Protein AF-A0A970WCV3-F1 (afdb_monomer)

Sequence (79 aa):
MFAQDEGFASLGKCLADGDLRNAFDVAHTLKGVAGNLGLTPMFNTISDIVEPLRAGTDKDTAENYKKLLDELEFFKKCI

pLDDT: mean 87.85, std 9.32, range [45.41, 94.31]

Structure (mmCIF, N/CA/C/O backbone):
data_AF-A0A970WCV3-F1
#
_entry.id   AF-A0A970WCV3-F1
#
loop_
_atom_site.group_PDB
_atom_site.id
_atom_site.type_symbol
_atom_site.label_atom_id
_atom_site.label_alt_id
_atom_site.label_comp_id
_atom_site.label_asym_id
_atom_site.label_entity_id
_atom_site.label_seq_id
_atom_site.pdbx_PDB_ins_code
_atom_site.Cartn_x
_atom_site.Cartn_y
_atom_site.Cartn_z
_atom_site.occupancy
_atom_site.B_iso_or_equiv
_atom_site.auth_seq_id
_atom_site.auth_comp_id
_atom_site.auth_asym_id
_atom_site.auth_atom_id
_atom_site.pdbx_PDB_model_num
ATOM 1 N N . MET A 1 1 ? -1.596 -7.933 -17.150 1.00 48.03 1 MET A N 1
ATOM 2 C CA . MET A 1 1 ? -1.571 -6.809 -16.195 1.00 48.03 1 MET A CA 1
ATOM 3 C C . MET A 1 1 ? -2.870 -6.863 -15.397 1.00 48.03 1 MET A C 1
ATOM 5 O O . MET A 1 1 ? -3.844 -6.308 -15.863 1.00 48.03 1 MET A O 1
ATOM 9 N N . PHE A 1 2 ? -2.976 -7.677 -14.340 1.00 45.41 2 PHE A N 1
ATOM 10 C CA . PHE A 1 2 ? -4.274 -7.847 -13.646 1.00 45.41 2 PHE A CA 1
ATOM 11 C C . PHE A 1 2 ? -4.140 -8.122 -12.138 1.00 45.41 2 PHE A C 1
ATOM 13 O O . PHE A 1 2 ? -4.917 -7.589 -11.370 1.00 45.41 2 PHE A O 1
ATOM 20 N N . ALA A 1 3 ? -3.102 -8.828 -11.673 1.00 57.56 3 ALA A N 1
ATOM 21 C CA . ALA A 1 3 ? -2.956 -9.108 -10.235 1.00 57.56 3 ALA A CA 1
ATOM 22 C C . ALA A 1 3 ? -2.264 -7.990 -9.425 1.00 57.56 3 ALA A C 1
ATOM 24 O O . ALA A 1 3 ? -2.567 -7.788 -8.255 1.00 57.56 3 ALA A O 1
ATOM 25 N N . GLN A 1 4 ? -1.314 -7.266 -10.028 1.00 65.75 4 GLN A N 1
ATOM 26 C CA . GLN A 1 4 ? -0.555 -6.224 -9.325 1.00 65.75 4 GLN A CA 1
ATOM 27 C C . GLN A 1 4 ? -1.400 -4.976 -9.080 1.00 65.75 4 GLN A C 1
ATOM 29 O O . GLN A 1 4 ? -1.488 -4.521 -7.946 1.00 65.75 4 GLN A O 1
ATOM 34 N N . ASP A 1 5 ? -2.073 -4.475 -10.120 1.00 72.81 5 ASP A N 1
ATOM 35 C CA . ASP A 1 5 ? -2.932 -3.289 -10.026 1.00 72.81 5 ASP A CA 1
ATOM 36 C C . ASP A 1 5 ? -4.092 -3.479 -9.040 1.00 72.81 5 ASP A C 1
ATOM 38 O O . ASP A 1 5 ? -4.373 -2.583 -8.244 1.00 72.81 5 ASP A O 1
ATOM 42 N N . GLU A 1 6 ? -4.715 -4.661 -9.023 1.00 81.25 6 GLU A N 1
ATOM 43 C CA . GLU A 1 6 ? -5.745 -4.992 -8.032 1.00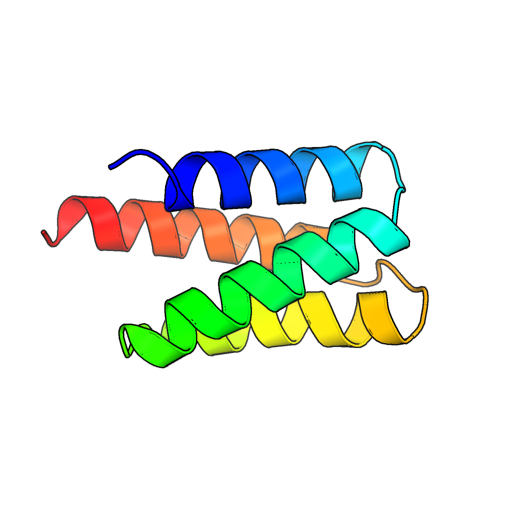 81.25 6 GLU A CA 1
ATOM 44 C C . GLU A 1 6 ? -5.184 -5.029 -6.604 1.00 81.25 6 GLU A C 1
ATOM 46 O O . GLU A 1 6 ? -5.852 -4.579 -5.672 1.00 81.25 6 GLU A O 1
ATOM 51 N N . GLY A 1 7 ? -3.948 -5.505 -6.423 1.00 86.56 7 GLY A N 1
ATOM 52 C CA . GLY A 1 7 ? -3.273 -5.514 -5.126 1.00 86.56 7 GLY A CA 1
ATOM 53 C C . GLY A 1 7 ? -2.998 -4.105 -4.597 1.00 86.56 7 GLY A C 1
ATOM 54 O O . GLY A 1 7 ? -3.312 -3.819 -3.442 1.00 86.56 7 GLY A O 1
ATOM 55 N N . PHE A 1 8 ? -2.477 -3.199 -5.433 1.00 88.25 8 PHE A N 1
ATOM 56 C CA . PHE A 1 8 ? -2.235 -1.807 -5.031 1.00 88.25 8 PHE A CA 1
ATOM 57 C C . PHE A 1 8 ? -3.542 -1.078 -4.696 1.00 88.25 8 PHE A C 1
ATOM 59 O O . PHE A 1 8 ? -3.633 -0.444 -3.647 1.00 88.25 8 PHE A O 1
ATOM 66 N N . ALA A 1 9 ? -4.582 -1.234 -5.522 1.00 89.81 9 ALA A N 1
ATOM 67 C CA . ALA A 1 9 ? -5.895 -0.648 -5.248 1.00 89.81 9 ALA A CA 1
ATOM 68 C C . ALA A 1 9 ? -6.527 -1.203 -3.957 1.00 89.81 9 ALA A C 1
ATOM 70 O O . ALA A 1 9 ? -7.095 -0.445 -3.167 1.00 89.81 9 ALA A O 1
ATOM 71 N N . SER A 1 10 ? -6.392 -2.512 -3.716 1.00 91.25 10 SER A N 1
ATOM 72 C CA . SER A 1 10 ? -6.872 -3.158 -2.488 1.00 91.25 10 SER A CA 1
ATOM 73 C C . SER A 1 10 ? -6.141 -2.639 -1.253 1.00 91.25 10 SER A C 1
ATOM 75 O O . SER A 1 10 ? -6.789 -2.359 -0.248 1.00 91.25 10 SER A O 1
ATOM 77 N N . LEU A 1 11 ? -4.821 -2.430 -1.336 1.00 91.62 11 LEU A N 1
ATOM 78 C CA . LEU A 1 11 ? -4.038 -1.846 -0.247 1.00 91.62 11 LEU A CA 1
ATOM 79 C C . LEU A 1 11 ? -4.555 -0.450 0.119 1.00 91.62 11 LEU A C 1
ATOM 81 O O . LEU A 1 11 ? -4.816 -0.184 1.290 1.00 91.62 11 LEU A O 1
ATOM 85 N N . GLY A 1 12 ? -4.765 0.417 -0.877 1.00 91.06 12 GLY A N 1
ATOM 86 C CA . GLY A 1 12 ? -5.315 1.755 -0.651 1.00 91.06 12 GLY A CA 1
ATOM 87 C C . GLY A 1 12 ? -6.697 1.731 -0.003 1.00 91.06 12 GLY A C 1
ATOM 88 O O . GLY A 1 12 ? -6.975 2.537 0.882 1.00 91.06 12 GLY A O 1
ATOM 89 N N . LYS A 1 13 ? -7.545 0.774 -0.396 1.00 92.75 13 LYS A N 1
ATOM 90 C CA . LYS A 1 13 ? -8.864 0.590 0.211 1.00 92.75 13 LYS A CA 1
ATOM 91 C C . LYS A 1 13 ? -8.765 0.144 1.672 1.00 92.75 13 LYS A C 1
ATOM 93 O O . LYS A 1 13 ? -9.406 0.753 2.518 1.00 92.75 13 LYS A O 1
ATOM 98 N N . CYS A 1 14 ? -7.941 -0.856 1.988 1.00 92.44 14 CYS A N 1
ATOM 99 C CA . CYS A 1 14 ? -7.764 -1.317 3.369 1.00 92.44 14 CYS A CA 1
ATOM 100 C C . CYS A 1 14 ? -7.203 -0.215 4.279 1.00 92.44 14 CYS A C 1
ATOM 102 O O . CYS A 1 14 ? -7.658 -0.076 5.411 1.00 92.44 14 CYS A O 1
ATOM 104 N N . LEU A 1 15 ? -6.260 0.591 3.776 1.00 90.19 15 LEU A N 1
ATOM 105 C CA . LEU A 1 15 ? -5.741 1.756 4.499 1.00 90.19 15 LEU A CA 1
ATOM 106 C C . LEU A 1 15 ? -6.833 2.812 4.736 1.00 90.19 15 LEU A C 1
ATOM 108 O O . LEU A 1 15 ? -6.926 3.348 5.836 1.00 90.19 15 LEU A O 1
ATOM 112 N N . ALA A 1 16 ? -7.683 3.086 3.741 1.00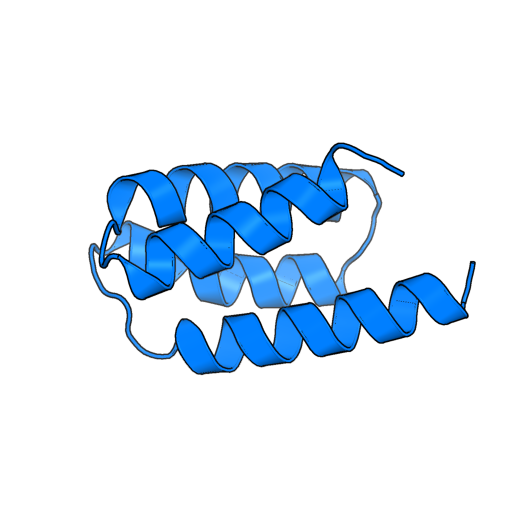 90.19 16 ALA A N 1
ATOM 113 C CA . ALA A 1 16 ? -8.791 4.037 3.870 1.00 90.19 16 ALA A CA 1
ATOM 114 C C . ALA A 1 16 ? -9.896 3.554 4.827 1.00 90.19 16 ALA A C 1
ATOM 116 O O . ALA A 1 16 ? -10.457 4.355 5.572 1.00 90.19 16 ALA A O 1
ATOM 117 N N . ASP A 1 17 ? -10.176 2.250 4.829 1.00 90.25 17 ASP A N 1
ATOM 118 C CA . ASP A 1 17 ? -11.165 1.612 5.704 1.00 90.25 17 ASP A CA 1
ATOM 119 C C . ASP A 1 17 ? -10.630 1.406 7.142 1.00 90.25 17 ASP A C 1
ATOM 121 O O . ASP A 1 17 ? -11.373 0.974 8.025 1.00 90.25 17 ASP A O 1
ATOM 125 N N . GLY A 1 18 ? -9.349 1.714 7.400 1.00 89.06 18 GLY A N 1
ATOM 126 C CA . GLY A 1 18 ? -8.692 1.506 8.696 1.00 89.06 18 GLY A CA 1
ATOM 127 C C . GLY A 1 18 ? -8.473 0.029 9.046 1.00 89.06 18 GLY A C 1
ATOM 128 O O . GLY A 1 18 ? -8.213 -0.315 10.200 1.00 89.06 18 GLY A O 1
ATOM 129 N N . ASP A 1 19 ? -8.581 -0.862 8.061 1.00 93.06 19 ASP A N 1
ATOM 130 C CA . ASP A 1 19 ? -8.420 -2.300 8.238 1.00 93.06 19 ASP A CA 1
ATOM 131 C C . ASP A 1 19 ? -6.939 -2.678 8.181 1.00 93.06 19 ASP A C 1
ATOM 133 O O . ASP A 1 19 ? -6.414 -3.155 7.172 1.00 93.06 19 ASP A O 1
ATOM 137 N N . LEU A 1 20 ? -6.249 -2.445 9.297 1.00 90.88 20 LEU A N 1
ATOM 138 C CA . LEU A 1 20 ? -4.803 -2.652 9.411 1.00 90.88 20 LEU A CA 1
ATOM 139 C C . LEU A 1 20 ? -4.387 -4.101 9.142 1.00 90.88 20 LEU A C 1
ATOM 141 O O . LEU A 1 20 ? -3.285 -4.348 8.653 1.00 90.88 20 LEU A O 1
ATOM 145 N N . ARG A 1 21 ? -5.260 -5.065 9.452 1.00 91.62 21 ARG A N 1
ATOM 146 C CA . ARG 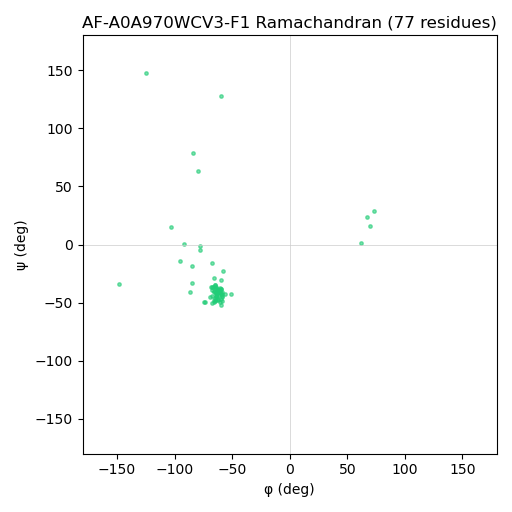A 1 21 ? -4.965 -6.492 9.305 1.00 91.62 21 ARG A CA 1
ATOM 147 C C . ARG A 1 21 ? -4.992 -6.902 7.839 1.00 91.62 21 ARG A C 1
ATOM 149 O O . ARG A 1 21 ? -4.022 -7.481 7.360 1.00 91.62 21 AR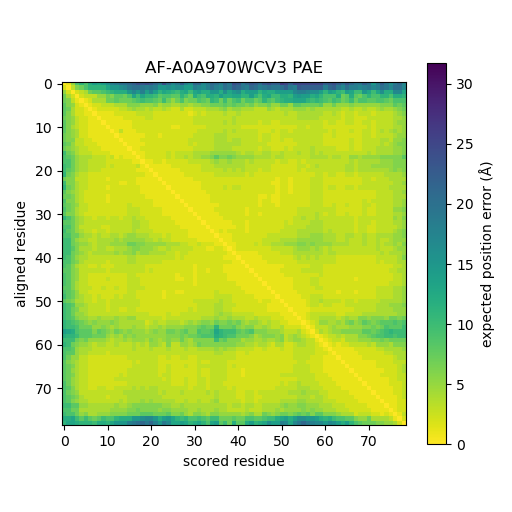G A O 1
ATOM 156 N N . ASN A 1 22 ? -6.049 -6.529 7.119 1.00 92.69 22 ASN A N 1
ATOM 157 C CA . ASN A 1 22 ? -6.103 -6.767 5.679 1.00 92.69 22 ASN A CA 1
ATOM 158 C C . ASN A 1 22 ? -5.068 -5.914 4.931 1.00 92.69 22 ASN A C 1
ATOM 160 O O . ASN A 1 22 ? -4.433 -6.410 4.002 1.00 92.69 22 ASN A O 1
ATOM 164 N N . ALA A 1 23 ? -4.822 -4.671 5.363 1.00 93.12 23 ALA A N 1
ATOM 165 C CA . ALA A 1 23 ? -3.767 -3.836 4.792 1.00 93.12 23 ALA A CA 1
ATOM 166 C C . ALA A 1 23 ? -2.391 -4.507 4.921 1.00 93.12 23 ALA A C 1
ATOM 168 O O . ALA A 1 23 ? -1.625 -4.524 3.957 1.00 93.12 23 ALA A O 1
ATOM 169 N N . PHE A 1 24 ? -2.091 -5.104 6.080 1.00 94.06 24 PHE A N 1
ATOM 170 C CA . PHE A 1 24 ? -0.855 -5.853 6.294 1.00 94.06 24 PHE A CA 1
ATOM 171 C C . PHE A 1 24 ? -0.741 -7.046 5.341 1.00 94.06 24 PHE A C 1
ATOM 173 O O . PHE A 1 24 ? 0.287 -7.188 4.683 1.00 94.06 24 PHE A O 1
ATOM 180 N N . ASP A 1 25 ? -1.780 -7.878 5.230 1.00 93.81 25 ASP A N 1
ATOM 181 C CA . ASP A 1 25 ? -1.746 -9.084 4.390 1.00 93.81 25 ASP A CA 1
ATOM 182 C C . ASP A 1 25 ? -1.563 -8.743 2.900 1.00 93.81 25 ASP A C 1
ATOM 184 O O . ASP A 1 25 ? -0.755 -9.367 2.194 1.00 93.81 25 ASP A O 1
ATOM 188 N N . VAL A 1 26 ? -2.250 -7.699 2.423 1.00 93.62 26 VAL A N 1
ATOM 189 C CA . VAL A 1 26 ? -2.105 -7.204 1.047 1.00 93.62 26 VAL A CA 1
ATOM 190 C C . VAL A 1 26 ? -0.705 -6.629 0.824 1.00 93.62 26 VAL A C 1
ATOM 192 O O . VAL A 1 26 ? -0.030 -7.016 -0.134 1.00 93.62 26 VAL A O 1
ATOM 195 N N . ALA A 1 27 ? -0.223 -5.756 1.714 1.00 93.31 27 ALA A N 1
ATOM 196 C CA . ALA A 1 27 ? 1.114 -5.172 1.607 1.00 93.31 27 ALA A CA 1
ATOM 197 C C . ALA A 1 27 ? 2.214 -6.246 1.681 1.00 93.31 27 ALA A C 1
ATOM 199 O O . ALA A 1 27 ? 3.186 -6.199 0.927 1.00 93.31 27 ALA A O 1
ATOM 200 N N . HIS A 1 28 ? 2.051 -7.260 2.532 1.00 93.25 28 HIS A N 1
ATOM 201 C CA . HIS A 1 28 ? 2.984 -8.378 2.653 1.00 93.25 28 HIS A CA 1
ATOM 202 C C . HIS A 1 28 ? 3.061 -9.201 1.361 1.00 93.25 28 HIS A C 1
ATOM 204 O O . HIS A 1 28 ? 4.153 -9.553 0.905 1.00 93.25 28 HIS A O 1
ATOM 210 N N . THR A 1 29 ? 1.915 -9.443 0.726 1.00 92.94 29 THR A N 1
ATOM 211 C CA . THR A 1 29 ? 1.845 -10.122 -0.573 1.00 92.94 29 THR A CA 1
ATOM 212 C C . THR A 1 29 ? 2.530 -9.296 -1.664 1.00 92.94 29 THR A C 1
ATOM 214 O O . THR A 1 29 ? 3.380 -9.813 -2.393 1.00 92.94 29 THR A O 1
ATOM 217 N N . LEU A 1 30 ? 2.231 -7.994 -1.740 1.00 91.81 30 LEU A N 1
ATOM 218 C CA . LEU A 1 30 ? 2.857 -7.073 -2.696 1.00 91.81 30 LEU A CA 1
ATOM 219 C C . LEU A 1 30 ? 4.375 -6.990 -2.510 1.00 91.81 30 LEU A C 1
ATOM 221 O O . LEU A 1 30 ? 5.110 -6.980 -3.497 1.00 91.81 30 LEU A O 1
ATOM 225 N N . LYS A 1 31 ? 4.858 -7.006 -1.263 1.00 92.19 31 LYS A N 1
ATOM 226 C CA . LYS A 1 31 ? 6.291 -7.047 -0.943 1.00 92.19 31 LYS A CA 1
ATOM 227 C C . LYS A 1 31 ? 6.957 -8.285 -1.539 1.00 92.19 31 LYS A C 1
ATOM 229 O O . LYS A 1 31 ? 8.025 -8.175 -2.137 1.00 92.19 31 LYS A O 1
ATOM 234 N N . GLY A 1 32 ? 6.322 -9.452 -1.417 1.00 90.94 32 GLY A N 1
ATOM 235 C CA . GLY A 1 32 ? 6.810 -10.694 -2.020 1.00 90.94 32 GLY A CA 1
ATOM 236 C C . GLY A 1 32 ? 6.894 -10.609 -3.546 1.00 90.94 32 GLY A C 1
ATOM 237 O O . GLY A 1 32 ? 7.907 -10.987 -4.131 1.00 90.94 32 GLY A O 1
ATOM 238 N N . VAL A 1 33 ? 5.868 -10.044 -4.189 1.00 89.69 33 VAL A N 1
ATOM 239 C CA . VAL A 1 33 ? 5.840 -9.848 -5.648 1.00 89.69 33 VAL A CA 1
ATOM 240 C C . VAL A 1 33 ? 6.930 -8.874 -6.102 1.00 89.69 33 VAL A C 1
ATOM 242 O O . 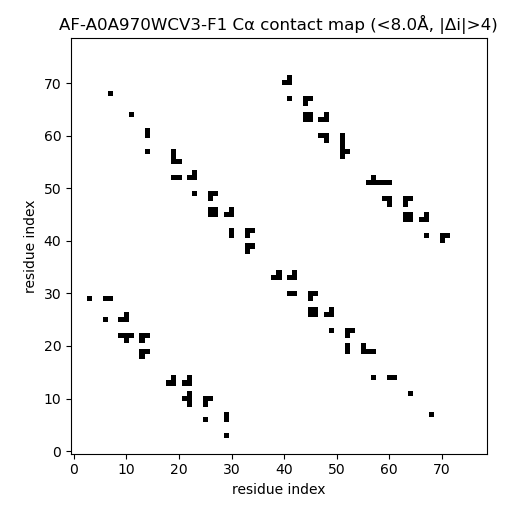VAL A 1 33 ? 7.678 -9.194 -7.026 1.00 89.69 33 VAL A O 1
ATOM 245 N N . ALA A 1 34 ? 7.058 -7.718 -5.445 1.00 89.88 34 ALA A N 1
ATOM 246 C CA . ALA A 1 34 ? 8.081 -6.722 -5.758 1.00 89.88 34 ALA A CA 1
ATOM 247 C C . ALA A 1 34 ? 9.499 -7.287 -5.579 1.00 89.88 34 ALA A C 1
ATOM 249 O O . ALA A 1 34 ? 10.355 -7.082 -6.439 1.00 89.88 34 ALA A O 1
ATOM 250 N N . GLY A 1 35 ? 9.728 -8.063 -4.513 1.00 90.44 35 GLY A N 1
ATOM 251 C CA . GLY A 1 35 ? 10.998 -8.751 -4.278 1.00 90.44 35 GLY A CA 1
ATOM 252 C C . GLY A 1 35 ? 11.305 -9.802 -5.346 1.00 90.44 35 GLY A C 1
ATOM 253 O O . GLY A 1 35 ? 12.415 -9.836 -5.872 1.00 90.44 35 GLY A O 1
ATOM 254 N N . ASN A 1 36 ? 10.315 -10.614 -5.729 1.00 90.69 36 ASN A N 1
ATOM 255 C CA . ASN A 1 36 ? 10.485 -11.651 -6.751 1.00 90.69 36 ASN A CA 1
ATOM 256 C C . ASN A 1 36 ? 10.778 -11.080 -8.149 1.00 90.69 36 ASN A C 1
ATOM 258 O O . ASN A 1 36 ? 11.441 -11.723 -8.957 1.00 90.69 36 ASN A O 1
ATOM 262 N N . LEU A 1 37 ? 10.293 -9.873 -8.440 1.00 87.69 37 LEU A N 1
ATOM 263 C CA . LEU A 1 37 ? 10.509 -9.193 -9.720 1.00 87.69 37 LEU A CA 1
ATOM 264 C C . LEU A 1 37 ? 11.735 -8.272 -9.730 1.00 87.69 37 LEU A C 1
ATOM 266 O O . LEU A 1 37 ? 12.008 -7.641 -10.748 1.00 87.69 37 LEU A O 1
ATOM 270 N N . GLY A 1 38 ? 12.470 -8.176 -8.618 1.00 88.75 38 GLY A N 1
ATOM 271 C CA . GLY A 1 38 ? 13.621 -7.278 -8.506 1.00 88.75 38 GLY A CA 1
ATOM 272 C C . GLY A 1 38 ? 13.247 -5.793 -8.545 1.00 88.75 38 GLY A C 1
ATOM 273 O O . GLY A 1 38 ? 14.082 -4.956 -8.887 1.00 88.75 38 GLY A O 1
ATOM 274 N N . LEU A 1 39 ? 12.004 -5.445 -8.192 1.00 89.19 39 LEU A N 1
ATOM 275 C CA . LEU A 1 39 ? 11.520 -4.065 -8.109 1.00 89.19 39 LEU A CA 1
ATOM 276 C C . LEU A 1 39 ? 11.989 -3.429 -6.795 1.00 89.19 39 LEU A C 1
ATOM 278 O O . LEU A 1 39 ? 11.182 -3.086 -5.935 1.00 89.19 39 LEU A O 1
ATOM 282 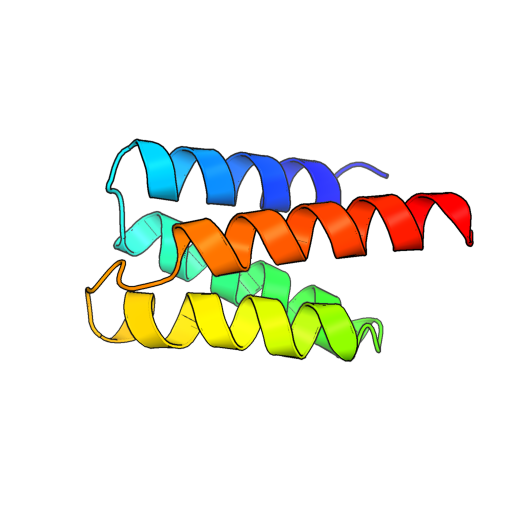N N . THR A 1 40 ? 13.306 -3.300 -6.625 1.00 90.31 40 THR A N 1
ATOM 283 C CA . THR A 1 40 ? 13.945 -2.844 -5.380 1.00 90.31 40 THR A CA 1
ATOM 284 C C . THR A 1 40 ? 13.370 -1.532 -4.823 1.00 90.31 40 THR A C 1
ATOM 286 O O . THR A 1 40 ? 13.136 -1.489 -3.616 1.00 90.31 40 THR A O 1
ATOM 289 N N . PRO A 1 41 ? 13.085 -0.487 -5.633 1.00 90.06 41 PRO A N 1
ATOM 290 C CA . PRO A 1 41 ? 12.459 0.737 -5.124 1.00 90.06 41 PRO A CA 1
ATOM 291 C C . PRO A 1 41 ? 11.091 0.467 -4.480 1.00 90.06 41 PRO A C 1
ATOM 293 O O . PRO A 1 41 ? 10.911 0.729 -3.294 1.00 90.06 41 PRO A O 1
ATOM 296 N N . MET A 1 42 ? 10.194 -0.215 -5.203 1.00 91.19 42 MET A N 1
ATOM 297 C CA . MET A 1 42 ? 8.871 -0.581 -4.685 1.00 91.19 42 MET A CA 1
ATOM 298 C C . MET A 1 42 ? 8.955 -1.516 -3.484 1.00 91.19 42 MET A C 1
ATOM 300 O O . MET A 1 42 ? 8.181 -1.385 -2.544 1.00 91.19 42 MET A O 1
ATOM 304 N N . PHE A 1 43 ? 9.889 -2.467 -3.481 1.00 92.56 43 PHE A N 1
ATOM 305 C CA . PHE A 1 43 ? 10.083 -3.376 -2.354 1.00 92.56 43 PHE A CA 1
ATOM 306 C C . PHE A 1 43 ? 10.413 -2.623 -1.056 1.00 92.56 43 PHE A C 1
ATOM 308 O O . PHE A 1 43 ? 9.898 -2.981 0.009 1.00 92.56 43 PHE A O 1
ATOM 315 N N . ASN A 1 44 ? 11.248 -1.585 -1.143 1.00 94.12 44 ASN A N 1
ATOM 316 C CA . ASN A 1 44 ? 11.591 -0.745 0.001 1.00 94.12 44 ASN A CA 1
ATOM 317 C C . ASN A 1 44 ? 10.366 0.050 0.465 1.00 94.12 44 ASN A C 1
ATOM 319 O O . ASN A 1 44 ? 9.983 -0.061 1.626 1.00 94.12 44 ASN A O 1
ATOM 323 N N . THR A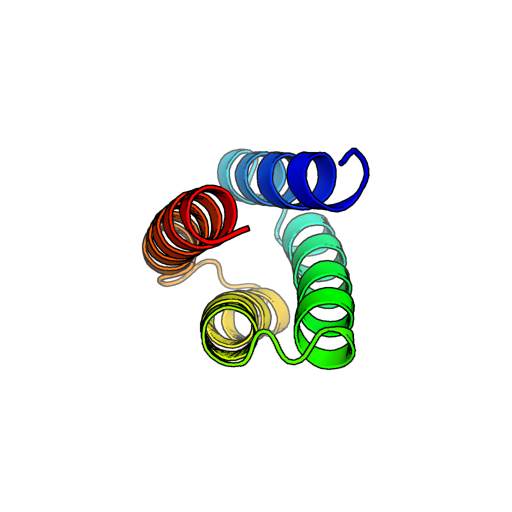 1 45 ? 9.678 0.726 -0.458 1.00 94.31 45 THR A N 1
ATOM 324 C CA . THR A 1 45 ? 8.475 1.511 -0.144 1.00 94.31 45 THR A CA 1
ATOM 325 C C . THR A 1 45 ? 7.360 0.650 0.460 1.00 94.31 45 THR A C 1
ATOM 327 O O . THR A 1 45 ? 6.747 1.028 1.456 1.00 94.31 45 THR A O 1
ATOM 330 N N . ILE A 1 46 ? 7.115 -0.551 -0.079 1.00 93.62 46 ILE A N 1
ATOM 331 C CA . ILE A 1 46 ? 6.136 -1.492 0.484 1.00 93.62 46 ILE A CA 1
ATOM 332 C C . ILE A 1 46 ? 6.598 -1.985 1.860 1.00 93.62 46 ILE A C 1
ATOM 334 O O . ILE A 1 46 ? 5.772 -2.150 2.755 1.00 93.62 46 ILE A O 1
ATOM 338 N N . SER A 1 47 ? 7.898 -2.203 2.073 1.00 94.19 47 SER A N 1
ATOM 339 C CA . SER A 1 47 ? 8.414 -2.572 3.399 1.00 94.19 47 SER A CA 1
ATOM 340 C C . SER A 1 47 ? 8.137 -1.484 4.438 1.00 94.19 47 SER A C 1
ATOM 342 O O . SER A 1 47 ? 7.682 -1.815 5.531 1.00 94.19 47 SER A O 1
ATOM 344 N N . ASP A 1 48 ? 8.289 -0.212 4.072 1.00 93.94 48 ASP A N 1
ATOM 345 C CA . ASP A 1 48 ? 7.977 0.927 4.944 1.00 93.94 48 ASP A CA 1
ATOM 346 C C . ASP A 1 48 ? 6.469 1.078 5.232 1.00 93.94 48 ASP A C 1
ATOM 348 O O . ASP A 1 48 ? 6.085 1.763 6.179 1.00 93.94 48 ASP A O 1
ATOM 352 N N . ILE A 1 49 ? 5.597 0.425 4.454 1.00 92.94 49 ILE A N 1
ATOM 353 C CA . ILE A 1 49 ? 4.158 0.291 4.752 1.00 92.94 49 ILE A CA 1
ATOM 354 C C . ILE A 1 49 ? 3.897 -0.930 5.648 1.00 92.94 49 ILE A C 1
ATOM 356 O O . ILE A 1 49 ? 3.094 -0.863 6.576 1.00 92.94 49 ILE A O 1
ATOM 360 N N . VAL A 1 50 ? 4.573 -2.053 5.394 1.00 94.06 50 VAL A N 1
ATOM 361 C CA . VAL A 1 50 ? 4.368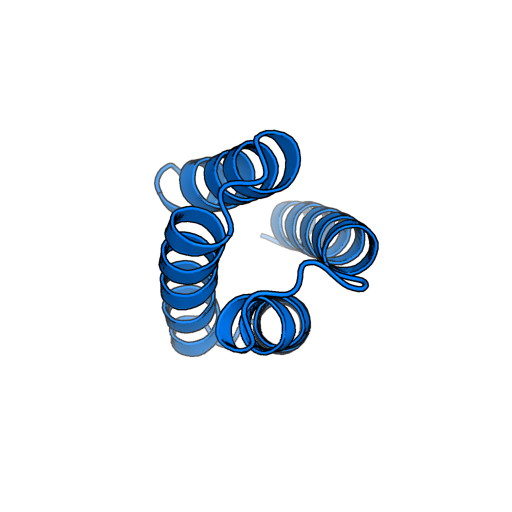 -3.321 6.116 1.00 94.06 50 VAL A CA 1
ATOM 362 C C . VAL A 1 50 ? 4.775 -3.223 7.586 1.00 94.06 50 VAL A C 1
ATOM 364 O O . VAL A 1 50 ? 4.078 -3.778 8.435 1.00 94.06 50 VAL A O 1
ATOM 367 N N . GLU A 1 51 ? 5.883 -2.553 7.914 1.00 92.00 51 GLU A N 1
ATOM 368 C CA . GLU A 1 51 ? 6.396 -2.532 9.293 1.00 92.00 51 GLU A CA 1
ATOM 369 C C . GLU A 1 51 ? 5.483 -1.776 10.287 1.00 92.00 51 GLU A C 1
ATOM 371 O O . GLU A 1 51 ? 5.191 -2.340 11.347 1.00 92.00 51 GLU A O 1
ATOM 376 N N . PRO A 1 52 ? 4.938 -0.580 9.974 1.00 90.62 52 PRO A N 1
ATOM 377 C CA . PRO A 1 52 ? 3.920 0.058 10.813 1.00 90.62 52 PRO A CA 1
ATOM 378 C C . PRO A 1 52 ? 2.674 -0.813 10.992 1.00 90.62 52 PRO A C 1
ATOM 380 O O . PRO A 1 52 ? 2.206 -0.989 12.122 1.00 90.62 52 PRO A O 1
ATOM 383 N N . LEU A 1 53 ? 2.179 -1.413 9.902 1.00 91.94 53 LEU A N 1
ATOM 384 C CA . LEU A 1 53 ? 0.982 -2.257 9.923 1.00 91.94 53 LEU A CA 1
ATOM 385 C C . LEU A 1 53 ? 1.197 -3.530 10.752 1.00 91.94 53 LEU A C 1
ATOM 387 O O . LEU A 1 53 ? 0.295 -3.953 11.474 1.00 91.94 53 LEU A O 1
ATOM 391 N N . ARG A 1 54 ? 2.411 -4.098 10.735 1.00 90.25 54 ARG A N 1
ATOM 392 C CA . ARG A 1 54 ? 2.810 -5.219 11.604 1.00 90.25 54 ARG A CA 1
ATOM 393 C C . ARG A 1 54 ? 2.707 -4.853 13.084 1.00 90.25 54 ARG A C 1
ATOM 395 O O . ARG A 1 54 ? 2.325 -5.694 13.895 1.00 90.25 54 ARG A O 1
ATOM 402 N N . ALA A 1 55 ? 3.051 -3.616 13.433 1.00 89.62 55 ALA A N 1
ATOM 403 C CA . ALA A 1 55 ? 2.930 -3.093 14.790 1.00 89.62 55 ALA A CA 1
ATOM 404 C C . ALA A 1 55 ? 1.487 -2.692 15.159 1.00 89.62 55 ALA A C 1
ATOM 406 O O . ALA A 1 55 ? 1.249 -2.264 16.287 1.00 89.62 55 ALA A O 1
ATOM 407 N N . GLY A 1 56 ? 0.526 -2.826 14.235 1.00 87.00 56 GLY A N 1
ATOM 408 C CA . GLY A 1 56 ? -0.856 -2.389 14.433 1.00 87.00 56 GLY A CA 1
ATOM 409 C C . GLY A 1 56 ? -1.012 -0.870 14.387 1.00 87.00 56 GLY A C 1
ATOM 410 O O . GLY A 1 56 ? -1.898 -0.328 15.043 1.00 87.00 56 GLY A O 1
ATOM 411 N N . THR A 1 57 ? -0.142 -0.183 13.646 1.00 87.38 57 THR A N 1
ATOM 412 C CA . THR A 1 57 ? -0.174 1.273 13.467 1.00 87.38 57 THR A CA 1
ATOM 413 C C . THR A 1 57 ? -0.228 1.619 11.982 1.00 87.38 57 THR A C 1
ATOM 415 O O . THR A 1 57 ? 0.344 0.923 11.152 1.00 87.38 57 THR A O 1
ATOM 418 N N . ASP A 1 58 ? -0.886 2.711 11.625 1.00 83.88 58 ASP A N 1
ATOM 419 C CA . ASP A 1 58 ? -0.955 3.238 10.256 1.00 83.88 58 ASP A CA 1
ATOM 420 C C . ASP A 1 58 ? -0.036 4.450 10.053 1.00 83.88 58 ASP A C 1
ATOM 422 O O . ASP A 1 58 ? -0.143 5.181 9.064 1.00 83.88 58 ASP A O 1
ATOM 426 N N . LYS A 1 59 ? 0.899 4.670 10.980 1.00 85.88 59 LYS A N 1
ATOM 427 C CA . LYS A 1 59 ? 1.767 5.841 10.966 1.00 85.88 59 LYS A CA 1
ATOM 428 C C . LYS A 1 59 ? 2.581 5.889 9.671 1.00 85.88 59 LYS A C 1
ATOM 430 O O . LYS A 1 59 ? 3.217 4.908 9.300 1.00 85.88 59 LYS A O 1
ATOM 435 N N . ASP A 1 60 ? 2.522 7.028 8.984 1.00 84.06 60 ASP A N 1
ATOM 436 C CA . ASP A 1 60 ? 3.232 7.309 7.728 1.00 84.06 60 ASP A CA 1
ATOM 437 C C . ASP A 1 60 ? 2.848 6.396 6.531 1.00 84.06 60 ASP A C 1
ATOM 439 O O . ASP A 1 60 ? 3.324 6.593 5.410 1.00 84.06 60 ASP A O 1
ATOM 443 N N . THR A 1 61 ? 1.906 5.457 6.710 1.00 87.06 61 THR A N 1
ATOM 444 C CA . THR A 1 61 ? 1.475 4.515 5.659 1.00 87.06 61 THR A CA 1
ATOM 445 C C . THR A 1 61 ? 0.796 5.205 4.480 1.00 87.06 61 THR A C 1
ATOM 447 O O . THR A 1 61 ? 1.004 4.798 3.341 1.00 87.06 61 THR A O 1
ATOM 450 N N . ALA A 1 62 ? 0.042 6.283 4.714 1.00 87.50 62 ALA A N 1
ATOM 451 C CA . ALA A 1 62 ? -0.614 7.043 3.651 1.00 87.50 62 ALA A CA 1
ATOM 452 C C . ALA A 1 62 ? 0.390 7.771 2.736 1.00 87.50 62 ALA A C 1
ATOM 454 O O . ALA A 1 62 ? 0.210 7.806 1.517 1.00 87.50 62 ALA A O 1
ATOM 455 N N . GLU A 1 63 ? 1.466 8.326 3.305 1.00 90.94 63 GLU A N 1
ATOM 456 C CA . GLU A 1 63 ? 2.525 8.968 2.518 1.00 90.94 63 GLU A CA 1
ATOM 457 C C . GLU A 1 63 ? 3.304 7.925 1.712 1.00 90.94 63 GLU A C 1
ATOM 459 O O . GLU A 1 63 ? 3.529 8.104 0.512 1.00 90.94 63 GLU A O 1
ATOM 464 N N . ASN A 1 64 ? 3.660 6.808 2.349 1.00 92.19 64 ASN A N 1
ATOM 465 C CA . ASN A 1 64 ? 4.364 5.713 1.688 1.00 92.19 64 ASN A CA 1
ATOM 466 C C . ASN A 1 64 ? 3.506 5.062 0.595 1.00 92.19 64 ASN A C 1
ATOM 468 O O . ASN A 1 64 ? 4.017 4.741 -0.475 1.00 92.19 64 ASN A O 1
ATOM 472 N N . TYR A 1 65 ? 2.192 4.951 0.799 1.00 92.62 65 TYR A N 1
ATOM 473 C CA . TYR A 1 65 ? 1.265 4.482 -0.228 1.00 92.62 65 TYR A CA 1
ATOM 474 C C . TYR A 1 65 ? 1.220 5.426 -1.436 1.00 92.62 65 TYR A C 1
ATOM 476 O O . TYR A 1 65 ? 1.235 4.969 -2.576 1.00 92.62 65 TYR A O 1
ATOM 484 N N . LYS A 1 66 ? 1.241 6.746 -1.220 1.00 92.56 66 LYS A N 1
ATOM 485 C CA . LYS A 1 66 ? 1.320 7.708 -2.327 1.00 92.56 66 LYS A CA 1
ATOM 486 C C . LYS A 1 66 ? 2.630 7.569 -3.111 1.00 92.56 66 LYS A C 1
ATOM 488 O O . LYS A 1 66 ? 2.585 7.500 -4.336 1.00 92.56 66 LYS A O 1
ATOM 493 N N . LYS A 1 67 ? 3.770 7.458 -2.415 1.00 93.25 67 LYS A N 1
ATOM 494 C CA . LYS A 1 67 ? 5.079 7.195 -3.047 1.00 93.25 67 LYS A CA 1
ATOM 495 C C . LYS A 1 67 ? 5.047 5.912 -3.879 1.00 93.25 67 LYS A C 1
ATOM 497 O O . LYS A 1 67 ? 5.528 5.903 -5.006 1.00 93.25 67 LYS A O 1
ATOM 502 N N . LEU A 1 68 ? 4.421 4.859 -3.355 1.00 92.12 68 LEU A N 1
ATOM 503 C CA . LEU A 1 68 ? 4.279 3.581 -4.047 1.00 92.12 68 LEU A CA 1
ATOM 504 C C . LEU A 1 68 ? 3.484 3.706 -5.355 1.00 92.12 68 LEU A C 1
ATOM 506 O O . LEU A 1 68 ? 3.845 3.086 -6.353 1.00 92.12 68 LEU A O 1
ATOM 510 N N . LEU A 1 69 ? 2.420 4.516 -5.372 1.00 91.25 69 LEU A N 1
ATOM 511 C CA . LEU A 1 69 ? 1.653 4.789 -6.592 1.00 91.25 69 LEU A CA 1
ATOM 512 C C . LEU A 1 69 ? 2.477 5.558 -7.631 1.00 91.25 69 LEU A C 1
ATOM 514 O O . LEU A 1 69 ? 2.406 5.235 -8.816 1.00 91.25 69 LEU A O 1
ATOM 518 N N . ASP A 1 70 ? 3.285 6.527 -7.199 1.00 91.69 70 ASP A N 1
ATOM 519 C CA . ASP A 1 70 ? 4.176 7.270 -8.096 1.00 91.69 70 ASP A CA 1
ATOM 520 C C . ASP A 1 70 ? 5.242 6.343 -8.715 1.00 91.69 70 ASP A C 1
ATOM 522 O O . ASP A 1 70 ? 5.503 6.405 -9.920 1.00 91.69 70 ASP A O 1
ATOM 526 N N . GLU A 1 71 ? 5.819 5.435 -7.919 1.00 90.50 71 GLU A N 1
ATOM 527 C CA . GLU A 1 71 ? 6.759 4.410 -8.396 1.00 90.50 71 GLU A CA 1
ATOM 528 C C . GLU A 1 71 ? 6.097 3.443 -9.384 1.00 90.50 71 GLU A C 1
ATOM 530 O O . GLU A 1 71 ? 6.695 3.098 -10.407 1.00 90.50 71 GLU A O 1
ATOM 535 N N . LEU A 1 72 ? 4.858 3.023 -9.107 1.00 88.12 72 LEU A N 1
ATOM 536 C CA . LEU A 1 72 ? 4.074 2.156 -9.985 1.00 88.12 72 LEU A CA 1
ATOM 537 C C . LEU A 1 72 ? 3.796 2.823 -11.337 1.00 88.12 72 LEU A C 1
ATOM 539 O O . LEU A 1 72 ? 3.996 2.204 -12.383 1.00 88.12 72 LEU A O 1
ATOM 543 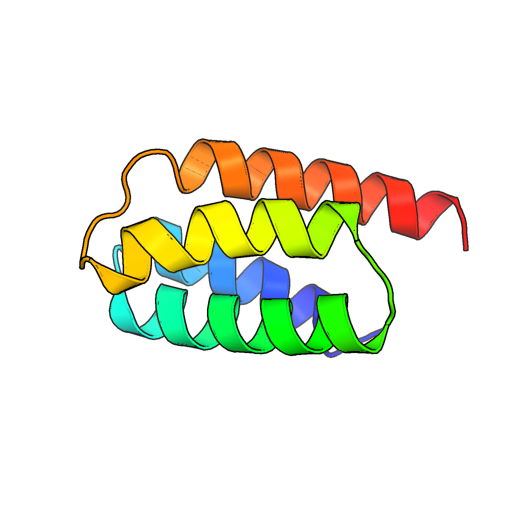N N . GLU A 1 73 ? 3.369 4.085 -11.330 1.00 88.88 73 GLU A N 1
ATOM 544 C CA . GLU A 1 73 ? 3.131 4.870 -12.545 1.00 88.88 73 GLU A CA 1
ATOM 545 C C . GLU A 1 73 ? 4.417 5.109 -13.340 1.00 88.88 73 GLU A C 1
ATOM 547 O O . GLU A 1 73 ? 4.408 5.049 -14.572 1.00 88.88 73 GLU A O 1
ATOM 552 N N . PHE A 1 74 ? 5.540 5.354 -12.660 1.00 88.12 74 PHE A N 1
ATOM 553 C CA . PHE A 1 74 ? 6.841 5.454 -13.315 1.00 88.12 74 PHE A CA 1
ATOM 554 C C . PHE A 1 74 ? 7.222 4.135 -13.991 1.00 88.12 74 PHE A C 1
ATOM 556 O O . PHE A 1 74 ? 7.574 4.124 -15.169 1.00 88.12 74 PHE A O 1
ATOM 563 N N . PHE A 1 75 ? 7.085 3.018 -13.276 1.00 84.62 75 PHE A N 1
ATOM 564 C CA . PHE A 1 75 ? 7.395 1.697 -13.809 1.00 84.62 75 PHE A CA 1
ATOM 565 C C . PHE A 1 75 ? 6.554 1.368 -15.043 1.00 84.62 75 PHE A C 1
ATOM 567 O O . PHE A 1 75 ? 7.118 0.993 -16.065 1.00 84.62 75 PHE A O 1
ATOM 574 N N . LYS A 1 76 ? 5.236 1.608 -15.006 1.00 84.38 76 LYS A N 1
ATOM 575 C CA . LYS A 1 76 ? 4.328 1.398 -16.151 1.00 84.38 76 LYS A CA 1
ATOM 576 C C . LYS A 1 76 ? 4.698 2.193 -17.406 1.00 84.38 76 LYS A C 1
ATOM 578 O O . LYS A 1 76 ? 4.276 1.811 -18.488 1.00 84.38 76 LYS A O 1
ATOM 583 N N . LYS A 1 77 ? 5.437 3.299 -17.278 1.00 84.94 77 LYS A N 1
ATOM 584 C CA . LYS A 1 77 ? 5.917 4.097 -18.420 1.00 84.94 77 LYS A CA 1
ATOM 585 C C . LYS A 1 77 ? 7.225 3.572 -19.015 1.00 84.94 77 LYS A C 1
ATOM 587 O O . LYS A 1 77 ? 7.577 3.974 -20.121 1.00 84.94 77 LYS A O 1
ATOM 592 N N . CYS A 1 78 ? 7.970 2.752 -18.275 1.00 73.00 78 CYS A N 1
ATOM 593 C CA . CYS A 1 78 ? 9.287 2.252 -18.674 1.00 73.00 78 CYS A CA 1
ATOM 594 C C . CYS A 1 78 ? 9.257 0.874 -19.354 1.00 73.00 78 CYS A C 1
ATOM 596 O O . CYS A 1 78 ? 10.262 0.489 -19.951 1.00 73.00 78 CYS A O 1
ATOM 598 N N . ILE A 1 79 ? 8.143 0.150 -19.256 1.00 64.75 79 ILE A N 1
ATOM 599 C CA . ILE A 1 79 ? 7.869 -1.138 -19.919 1.00 64.75 79 ILE A CA 1
ATOM 600 C C . ILE A 1 79 ? 6.827 -0.964 -21.018 1.00 64.75 79 ILE A C 1
ATOM 602 O O . ILE A 1 79 ? 6.936 -1.703 -22.021 1.00 64.75 79 ILE A O 1
#

Foldseek 3Di:
DPPLVVLLVQLVVCLVVLVLPSNLVSLVVNLVVCVVVVVVVLNVLSVVQNVCSVVVHRPCNVVSSVVNVVSVVVVVVVD

Nearest PDB structures (foldseek):
  7c1i-assembly2_E  TM=9.518E-01  e=7.123E-02  Pseudomonas aeruginosa
  1sr2-assembly1_A  TM=9.046E-01  e=2.655E-01  Escherichia coli
  9iya-assembly1_A  TM=4.742E-01  e=3.338E-01  Homo sapiens
  5l7i-assembly1_A  TM=5.753E-01  e=1.317E+00  Homo sapiens
  8a2o-assembly1_A  TM=4.915E-01  e=3.483E+00  Homo sapiens

Mean predicted aligned error: 3.94 Å

Secondary structure (DSSP, 8-state):
--HHHHHHHHHHHHHHTT-HHHHHHHHHHHHHHHHHTT-HHHHHHHHHHHHHHHTT--TTHHHHHHHHHHHHHHHHHH-

Solvent-accessible surface area (backbone atoms only — not comparable to full-atom values): 4243 Å² total; per-residue (Å²): 144,64,70,62,65,52,45,56,54,49,28,56,48,22,58,73,73,64,36,45,67,61,24,27,55,43,32,50,51,51,28,52,54,25,55,76,70,66,37,61,71,56,25,51,39,33,44,62,34,28,56,33,24,70,72,74,36,70,68,67,28,68,59,35,49,52,53,42,50,54,52,50,56,53,50,67,73,77,110

Radius of gyration: 11.48 Å; Cα contacts (8 Å, |Δi|>4): 73; chains: 1; bounding box: 25×21×35 Å